Protein AF-A0A377X9Z7-F1 (afdb_monomer)

Radius of gyration: 26.64 Å; Cα contacts (8 Å, |Δi|>4): 117; chains: 1; bounding box: 59×42×72 Å

Solvent-accessible surface area (backbone atoms only — not comparable to full-atom values): 10389 Å² total; per-residue (Å²): 140,82,89,78,73,63,91,79,61,86,76,74,86,90,66,92,75,85,86,85,86,86,86,71,98,64,85,78,64,86,87,62,87,84,55,88,78,76,63,77,80,97,74,76,92,81,77,99,76,80,91,76,58,58,56,88,78,85,87,81,77,84,64,75,66,44,79,62,45,71,54,88,64,95,74,86,77,83,69,84,86,76,82,92,76,51,75,49,78,53,99,91,41,79,40,70,43,43,59,47,73,81,62,62,80,73,66,90,63,83,78,84,72,59,57,57,35,25,30,48,78,47,78,44,79,40,96,86,73,49,68,43,43,28,43,28,75,49,50,80,71,79,74,128

pLDDT: mean 85.46, std 12.14, range [39.91, 96.56]

Foldseek 3Di:
DDDPDCVVDDDDPPDPDDDDDDDDPDDDDPPDDDDPPPDDPPDDDDDPDDDFDWDDDDCPVPDQKAWTDTPDDPVVPDADPDDPWDWDQDPVGIDGAAEPVVCPPVDDPPPPPDPQKYKYWDWDQDPVRGIIIIIGIDHDPSPD

Nearest PDB structures (foldseek):
  6n38-assembly1_H  TM=8.132E-01  e=1.103E-11  Escherichia coli 042
  6n38-assembly1_I  TM=8.626E-01  e=2.149E-10  Escherichia coli 042
  2pf6-assembly2_B  TM=7.087E-01  e=3.734E+00  Homo sapiens
  9c3c-assembly1_b  TM=2.661E-01  e=8.081E+00  Oryctolagus cuniculus

Sequence (144 aa):
MQLNGLENITLPAGISHFTLEVVFSEVWQSDLPVSASSLRLHCVPVINLFTLEADPLTISGLESEYLLRPKRLQDGHTEIYSVDSVTGSGRTGEARYVPFTRFRHQGGMMRRHAPERYYHTRVKRGVTGMHDTWLILGGTAMGG

InterPro domains:
  IPR010272 Type VI secretion system TssF [PF05947] (1-125)
  IPR010272 Type VI secretion system TssF [PTHR35370] (2-137)

Secondary structure (DSSP, 8-state):
-----GGGPPPPTT-S--------SSPPPTTS---TTS--SS----------PBPPP---SS-SSEEE-BTT-TTS---------EEEEETTEEEEEEETHHHHTS-S-TTTSS-SSEEEEEEEE-TTSSEEEEEEEESTT---

Organism: Klebsiella pneumoniae (NCBI:txid573)

Structure (mmCIF, N/CA/C/O backbone):
data_AF-A0A377X9Z7-F1
#
_entry.id   AF-A0A377X9Z7-F1
#
loop_
_atom_site.group_PDB
_atom_site.id
_atom_site.type_symbol
_atom_site.label_atom_id
_atom_site.label_alt_id
_atom_site.label_comp_id
_atom_site.label_asym_id
_atom_site.label_entity_id
_atom_site.label_seq_id
_atom_site.pdbx_PDB_ins_code
_atom_site.Cartn_x
_atom_site.Cartn_y
_atom_site.Cartn_z
_atom_site.occupancy
_atom_site.B_iso_or_equiv
_atom_site.auth_seq_id
_atom_site.auth_comp_id
_atom_site.auth_asym_id
_atom_site.auth_atom_id
_atom_site.pdbx_PDB_model_num
ATOM 1 N N . MET A 1 1 ? -5.353 -3.924 19.787 1.00 72.44 1 MET A N 1
ATOM 2 C CA . MET A 1 1 ? -5.722 -4.577 21.061 1.00 72.44 1 MET A CA 1
ATOM 3 C C . MET A 1 1 ? -6.648 -5.731 20.729 1.00 72.44 1 MET A C 1
ATOM 5 O O . MET A 1 1 ? -7.513 -5.549 19.882 1.00 72.44 1 MET A O 1
ATOM 9 N N . GLN A 1 2 ? -6.431 -6.900 21.326 1.00 90.44 2 GLN A N 1
ATOM 10 C CA . GLN A 1 2 ? -7.225 -8.106 21.090 1.00 90.44 2 GLN A CA 1
ATOM 11 C C . GLN A 1 2 ? -7.683 -8.650 22.444 1.00 90.44 2 GLN A C 1
ATOM 13 O O . GLN A 1 2 ? -6.892 -8.667 23.386 1.00 90.44 2 GLN A O 1
ATOM 18 N N . LEU A 1 3 ? -8.948 -9.059 22.539 1.00 91.62 3 LEU A N 1
ATOM 19 C CA . LEU A 1 3 ? -9.461 -9.801 23.685 1.00 91.62 3 LEU A CA 1
ATOM 20 C C . LEU A 1 3 ? -9.341 -11.297 23.372 1.00 91.62 3 LEU A C 1
ATOM 22 O O . LEU A 1 3 ? -9.968 -11.776 22.430 1.00 91.62 3 LEU A O 1
ATOM 26 N N . ASN A 1 4 ? -8.509 -12.003 24.132 1.00 94.75 4 ASN A N 1
ATOM 27 C CA . ASN A 1 4 ? -8.232 -13.431 23.952 1.00 94.75 4 ASN A CA 1
ATOM 28 C C . ASN A 1 4 ? -9.013 -14.270 24.975 1.00 94.75 4 ASN A C 1
ATOM 30 O O . ASN A 1 4 ? -9.419 -13.745 26.012 1.00 94.75 4 ASN A O 1
ATOM 34 N N . GLY A 1 5 ? -9.182 -15.570 24.717 1.00 93.06 5 GLY A N 1
ATOM 35 C CA . GLY A 1 5 ? -9.800 -16.511 25.656 1.00 93.06 5 GLY A CA 1
ATOM 36 C C . GLY A 1 5 ? -11.316 -16.655 25.509 1.00 93.06 5 GLY A C 1
ATOM 37 O O . GLY A 1 5 ? -11.910 -17.489 26.192 1.00 93.06 5 GLY A O 1
ATOM 38 N N . LEU A 1 6 ? -11.944 -15.889 24.608 1.00 90.81 6 LEU A N 1
ATOM 39 C CA . LEU A 1 6 ? -13.378 -16.001 24.314 1.00 90.81 6 LEU A CA 1
ATOM 40 C C . LEU A 1 6 ? -13.740 -17.356 23.695 1.00 90.81 6 LEU A C 1
ATOM 42 O O . LEU A 1 6 ? -14.873 -17.806 23.835 1.00 90.81 6 LEU A O 1
ATOM 46 N N . GLU A 1 7 ? -12.780 -18.031 23.063 1.00 93.38 7 GLU A N 1
ATOM 47 C CA . GLU A 1 7 ? -12.929 -19.380 22.516 1.00 93.38 7 GLU A CA 1
ATOM 48 C C . GLU A 1 7 ? -13.284 -20.444 23.570 1.00 93.38 7 GLU A C 1
ATOM 50 O O . GLU A 1 7 ? -13.800 -21.500 23.217 1.00 93.38 7 GLU A O 1
ATOM 55 N N . ASN A 1 8 ? -13.059 -20.162 24.859 1.00 94.44 8 ASN A N 1
ATOM 56 C CA . ASN A 1 8 ? -13.382 -21.066 25.968 1.00 94.44 8 ASN A CA 1
ATOM 57 C C . ASN A 1 8 ? -14.755 -20.781 26.606 1.00 94.44 8 ASN A C 1
ATOM 59 O O . ASN A 1 8 ? -15.122 -21.422 27.592 1.00 94.44 8 ASN A O 1
ATOM 63 N N . ILE A 1 9 ? -15.514 -19.813 26.082 1.00 90.81 9 ILE A N 1
ATOM 64 C CA . ILE A 1 9 ? -16.810 -19.396 26.629 1.00 90.81 9 ILE A CA 1
ATOM 65 C C . ILE A 1 9 ? -17.936 -19.975 25.770 1.00 90.81 9 ILE A C 1
ATOM 67 O O . ILE A 1 9 ? -17.968 -19.792 24.557 1.00 90.81 9 ILE A O 1
ATOM 71 N N . THR A 1 10 ? -18.904 -20.640 26.405 1.00 91.44 10 THR A N 1
ATOM 72 C CA . THR A 1 10 ? -20.130 -21.098 25.734 1.00 91.44 10 THR A CA 1
ATOM 73 C C . THR A 1 10 ? -21.266 -20.126 26.025 1.00 91.44 10 THR A C 1
ATOM 75 O O . THR A 1 10 ? -21.677 -19.971 27.174 1.00 91.44 10 THR A O 1
ATOM 78 N N . LEU A 1 11 ? -21.785 -19.478 24.983 1.00 91.38 11 LEU A N 1
ATOM 79 C CA . LEU A 1 11 ? -22.953 -18.606 25.080 1.00 91.38 11 LEU A CA 1
ATOM 80 C C . LEU A 1 11 ? -24.236 -19.395 24.762 1.00 91.38 11 LEU A C 1
ATOM 82 O O . LEU A 1 11 ? -24.225 -20.210 23.835 1.00 91.38 11 LEU A O 1
ATOM 86 N N . PRO A 1 12 ? -25.349 -19.169 25.486 1.00 94.06 12 PRO A N 1
ATOM 87 C CA . PRO A 1 12 ? -26.633 -19.778 25.154 1.00 94.06 12 PRO A CA 1
ATOM 88 C C . PRO A 1 12 ? -27.087 -19.423 23.734 1.00 94.06 12 PRO A C 1
ATOM 90 O O . PRO A 1 12 ? -26.929 -18.289 23.280 1.00 94.06 12 PRO A O 1
ATOM 93 N N . ALA A 1 13 ? -27.693 -20.384 23.036 1.00 93.94 13 ALA A N 1
ATOM 94 C CA . ALA A 1 13 ? -28.242 -20.140 21.708 1.00 93.94 13 ALA A CA 1
ATOM 95 C C . ALA A 1 13 ? -29.396 -19.122 21.757 1.00 93.94 13 ALA A C 1
ATOM 97 O O . ALA A 1 13 ? -30.190 -19.107 22.697 1.00 93.94 13 ALA A O 1
ATOM 98 N N . GLY A 1 14 ? -29.513 -18.294 20.717 1.00 94.88 14 GLY A N 1
ATOM 99 C CA . GLY A 1 14 ? -30.633 -17.362 20.549 1.00 94.88 14 GLY A CA 1
ATOM 100 C C . GLY A 1 14 ? -30.505 -16.022 21.280 1.00 94.88 14 GLY A C 1
ATOM 101 O O . GLY A 1 14 ? -31.418 -15.205 21.179 1.00 94.88 14 GLY A O 1
ATOM 102 N N . ILE A 1 15 ? -29.394 -15.753 21.976 1.00 95.25 15 ILE A N 1
ATOM 103 C CA . ILE A 1 15 ? -29.141 -14.418 22.534 1.00 95.25 15 ILE A CA 1
ATOM 104 C C . ILE A 1 15 ? -28.714 -13.445 21.428 1.00 95.25 15 ILE A C 1
ATOM 106 O O . ILE A 1 15 ? -27.928 -13.790 20.548 1.00 95.25 15 ILE A O 1
ATOM 110 N N . SER A 1 16 ? -29.221 -12.214 21.479 1.00 94.81 16 SER A N 1
ATOM 111 C CA . SER A 1 16 ? -28.825 -11.139 20.558 1.00 94.81 16 SER A CA 1
ATOM 112 C C . SER A 1 16 ? -27.725 -10.243 21.127 1.00 94.81 16 SER A C 1
ATOM 114 O O . SER A 1 16 ? -27.048 -9.555 20.370 1.00 94.81 16 SER A O 1
ATOM 116 N N . HIS A 1 17 ? -27.548 -10.250 22.452 1.00 93.25 17 HIS A N 1
ATOM 117 C CA . HIS A 1 17 ? -26.607 -9.398 23.171 1.00 93.25 17 HIS A CA 1
ATOM 118 C C . HIS A 1 17 ? -26.090 -10.107 24.427 1.00 93.25 17 HIS A C 1
ATOM 120 O O . HIS A 1 17 ? -26.790 -10.928 25.021 1.00 93.25 17 HIS A O 1
ATOM 126 N N . PHE A 1 18 ? -24.882 -9.742 24.846 1.00 92.50 18 PHE A N 1
ATOM 127 C CA . PHE A 1 18 ? -24.306 -10.075 26.147 1.00 92.50 18 PHE A CA 1
ATOM 128 C C . PHE A 1 18 ? -23.432 -8.907 26.622 1.00 92.50 18 PHE A C 1
ATOM 130 O O . PHE A 1 18 ? -23.050 -8.050 25.822 1.00 92.50 18 PHE A O 1
ATOM 137 N N . THR A 1 19 ? -23.104 -8.886 27.912 1.00 92.88 19 THR A N 1
ATOM 138 C CA . THR A 1 19 ? -22.265 -7.849 28.525 1.00 92.88 19 THR A CA 1
ATOM 139 C C . THR A 1 19 ? -20.958 -8.462 29.003 1.00 92.88 19 THR A C 1
ATOM 141 O O . THR A 1 19 ? -20.961 -9.530 29.613 1.00 92.88 19 THR A O 1
ATOM 144 N N . LEU A 1 20 ? -19.847 -7.774 28.743 1.00 91.69 20 LEU A N 1
ATOM 145 C CA . LEU A 1 20 ? -18.549 -8.068 29.340 1.00 91.69 20 LEU A CA 1
ATOM 146 C C . LEU A 1 20 ? -18.202 -6.955 30.329 1.00 91.69 20 LEU A C 1
ATOM 148 O O . LEU A 1 20 ? -18.126 -5.790 29.943 1.00 91.69 20 LEU A O 1
ATOM 152 N N . GLU A 1 21 ? -17.958 -7.321 31.582 1.00 93.38 21 GLU A N 1
ATOM 153 C CA . GLU A 1 21 ? -17.449 -6.403 32.598 1.00 93.38 21 GLU A CA 1
ATOM 154 C C . GLU A 1 21 ? -15.926 -6.522 32.672 1.00 93.38 21 GLU A C 1
ATOM 156 O O . GLU A 1 21 ? -15.381 -7.605 32.887 1.00 93.38 21 GLU A O 1
ATOM 161 N N . VAL A 1 22 ? -15.228 -5.405 32.467 1.00 91.44 22 VAL A N 1
ATOM 162 C CA . VAL A 1 22 ? -13.764 -5.347 32.543 1.00 91.44 22 VAL A CA 1
ATOM 163 C C . VAL A 1 22 ? -13.379 -4.747 33.890 1.00 91.44 22 VAL A C 1
ATOM 165 O O . VAL A 1 22 ? -13.631 -3.571 34.142 1.00 91.44 22 VAL A O 1
ATOM 168 N N . VAL A 1 23 ? -12.779 -5.563 34.757 1.00 93.75 23 VAL A N 1
ATOM 169 C CA . VAL A 1 23 ? -12.366 -5.163 36.108 1.00 93.75 23 VAL A CA 1
ATOM 170 C C . VAL A 1 23 ? -10.878 -4.819 36.108 1.00 93.75 23 VAL A C 1
ATOM 172 O O . VAL A 1 23 ? -10.048 -5.643 35.727 1.00 93.75 23 VAL A O 1
ATOM 175 N N . PHE A 1 24 ? -10.541 -3.607 36.549 1.00 93.06 24 PHE A N 1
ATOM 176 C CA . PHE A 1 24 ? -9.162 -3.125 36.652 1.00 93.06 24 PHE A CA 1
ATOM 177 C C . PHE A 1 24 ? -8.656 -3.199 38.098 1.00 93.06 24 PHE A C 1
ATOM 179 O O . PHE A 1 24 ? -9.429 -3.060 39.044 1.00 93.06 24 PHE A O 1
ATOM 186 N N . SER A 1 25 ? -7.346 -3.392 38.270 1.00 96.56 25 SER A N 1
ATOM 187 C CA . SER A 1 25 ? -6.677 -3.367 39.582 1.00 96.56 25 SER A CA 1
ATOM 188 C C . SER A 1 25 ? -6.330 -1.956 40.065 1.00 96.56 25 SER A C 1
ATOM 190 O O . SER A 1 25 ? -5.886 -1.789 41.198 1.00 96.56 25 SER A O 1
ATOM 192 N N . GLU A 1 26 ? -6.509 -0.951 39.210 1.00 95.56 26 GLU A N 1
ATOM 193 C CA . GLU A 1 26 ? -6.222 0.454 39.490 1.00 95.56 26 GLU A CA 1
ATOM 194 C C . GLU A 1 26 ? -7.477 1.310 39.303 1.00 95.56 26 GLU A C 1
ATOM 196 O O . GLU A 1 26 ? -8.399 0.951 38.566 1.00 95.56 26 GLU A O 1
ATOM 201 N N . VAL A 1 27 ? -7.504 2.460 39.979 1.00 93.06 27 VAL A N 1
ATOM 202 C CA . VAL A 1 27 ? -8.600 3.428 39.868 1.00 93.06 27 VAL A CA 1
ATOM 203 C C . VAL A 1 27 ? -8.521 4.126 38.511 1.00 93.06 27 VAL A C 1
ATOM 205 O O . VAL A 1 27 ? -7.484 4.677 38.148 1.00 93.06 27 VAL A O 1
ATOM 208 N N . TRP A 1 28 ? -9.631 4.133 37.772 1.00 91.50 28 TRP A N 1
ATOM 209 C CA . TRP A 1 28 ? -9.738 4.862 36.510 1.00 91.50 28 TRP A CA 1
ATOM 210 C C . TRP A 1 28 ? -9.605 6.376 36.730 1.00 91.50 28 TRP A C 1
ATOM 212 O O . TRP A 1 28 ? -10.201 6.930 37.656 1.00 91.50 28 TRP A O 1
ATOM 222 N N . GLN A 1 29 ? -8.860 7.055 35.858 1.00 93.25 29 GLN A N 1
ATOM 223 C CA . GLN A 1 29 ? -8.709 8.508 35.913 1.00 93.25 29 GLN A CA 1
ATOM 224 C C . GLN A 1 29 ? -10.027 9.196 35.524 1.00 93.25 29 GLN A C 1
ATOM 226 O O . GLN A 1 29 ? -10.538 9.015 34.420 1.00 93.25 29 GLN A O 1
ATOM 231 N N . SER A 1 30 ? -10.610 9.966 36.445 1.00 87.94 30 SER A N 1
ATOM 232 C CA . SER A 1 30 ? -11.951 10.548 36.286 1.00 87.94 30 SER A CA 1
ATOM 233 C C . SER A 1 30 ? -12.043 11.640 35.215 1.00 87.94 30 SER A C 1
ATOM 235 O O . SER A 1 30 ? -13.144 11.965 34.773 1.00 87.94 30 SER A O 1
ATOM 237 N N . ASP A 1 31 ? -10.910 12.189 34.784 1.00 93.88 31 ASP A N 1
ATOM 238 C CA . ASP A 1 31 ? -10.785 13.172 33.707 1.00 93.88 31 ASP A CA 1
ATOM 239 C C . ASP A 1 31 ? -10.702 12.540 32.305 1.00 93.88 31 ASP A C 1
ATOM 241 O O . ASP A 1 31 ? -10.727 13.267 31.312 1.00 93.88 31 ASP A O 1
ATOM 245 N N . LEU A 1 32 ? -10.674 11.203 32.199 1.00 91.38 32 LEU A N 1
ATOM 246 C CA . LEU A 1 32 ? -10.750 10.477 30.929 1.00 91.38 32 LEU A CA 1
ATOM 247 C C . LEU A 1 32 ? -12.203 10.086 30.604 1.00 91.38 32 LEU A C 1
ATOM 249 O O . LEU A 1 32 ? -12.712 9.101 31.155 1.00 91.38 32 LEU A O 1
ATOM 253 N N . PRO A 1 33 ? -12.888 10.804 29.692 1.00 90.00 33 PRO A N 1
ATOM 254 C CA . PRO A 1 33 ? -14.261 10.487 29.330 1.00 90.00 33 PRO A CA 1
ATOM 255 C C . PRO A 1 33 ? -14.341 9.170 28.550 1.00 90.00 33 PRO A C 1
ATOM 257 O O . PRO A 1 33 ? -13.614 8.942 27.581 1.00 90.00 33 PRO A O 1
ATOM 260 N N . VAL A 1 34 ? -15.297 8.325 28.929 1.00 91.19 34 VAL A N 1
ATOM 261 C CA . VAL A 1 34 ? -15.643 7.090 28.216 1.00 91.19 34 VAL A CA 1
ATOM 262 C C . VAL A 1 34 ? -17.011 7.266 27.567 1.00 91.19 34 VAL A C 1
ATOM 264 O O . VAL A 1 34 ? -17.943 7.780 28.182 1.00 91.19 34 VAL A O 1
ATOM 267 N N . SER A 1 35 ? -17.146 6.843 26.311 1.00 93.00 35 SER A N 1
ATOM 268 C CA . SER A 1 35 ? -18.405 6.908 25.567 1.00 93.00 35 SER A CA 1
ATOM 269 C C . SER A 1 35 ? -18.658 5.616 24.794 1.00 93.00 35 SER A C 1
ATOM 271 O O . SER A 1 35 ? -17.741 4.833 24.548 1.00 93.00 35 SER A O 1
ATOM 273 N N . ALA A 1 36 ? -19.886 5.439 24.302 1.00 92.56 36 ALA A N 1
ATOM 274 C CA . ALA A 1 36 ? -20.235 4.332 23.407 1.00 92.56 36 ALA A CA 1
ATOM 275 C C . ALA A 1 36 ? -19.406 4.304 22.103 1.00 92.56 36 ALA A C 1
ATOM 277 O O . ALA A 1 36 ? -19.381 3.295 21.409 1.00 92.56 36 ALA A O 1
ATOM 278 N N . SER A 1 37 ? -18.718 5.401 21.763 1.00 93.12 37 SER A N 1
ATOM 279 C CA . SER A 1 37 ? -17.851 5.495 20.583 1.00 93.12 37 SER A CA 1
ATOM 280 C C . SER A 1 37 ? -16.374 5.197 20.859 1.00 93.12 37 SER A C 1
ATOM 282 O O . SER A 1 37 ? -15.599 5.106 19.907 1.00 93.12 37 SER A O 1
ATOM 284 N N . SER A 1 38 ? -15.991 5.031 22.131 1.00 93.00 38 SER A N 1
ATOM 285 C CA . SER A 1 38 ? -14.603 4.798 22.555 1.00 93.00 38 SER A CA 1
ATOM 286 C C . SER A 1 38 ? -14.069 3.432 22.120 1.00 93.00 38 SER A C 1
ATOM 288 O O . SER A 1 38 ? -12.861 3.258 21.996 1.00 93.00 38 SER A O 1
ATOM 290 N N . LEU A 1 39 ? -14.960 2.471 21.861 1.00 92.44 39 LEU A N 1
ATOM 291 C CA . LEU A 1 39 ? -14.623 1.142 21.365 1.00 92.44 39 LEU A CA 1
ATOM 292 C C . LEU A 1 39 ? -15.449 0.844 20.119 1.00 92.44 39 LEU A C 1
ATOM 294 O O . LEU A 1 39 ? -16.667 1.009 20.107 1.00 92.44 39 LEU A O 1
ATOM 298 N N . ARG A 1 40 ? -14.778 0.391 19.062 1.00 93.88 40 ARG A N 1
ATOM 299 C CA . ARG A 1 40 ? -15.419 -0.036 17.819 1.00 93.88 40 ARG A CA 1
ATOM 300 C C . ARG A 1 40 ? -14.806 -1.343 17.352 1.00 93.88 40 ARG A C 1
ATOM 302 O O . ARG A 1 40 ? -13.588 -1.501 17.349 1.00 93.88 40 ARG A O 1
ATOM 309 N N . LEU A 1 41 ? -15.670 -2.263 16.947 1.00 93.69 41 LEU A N 1
ATOM 310 C CA . LEU A 1 41 ? -15.284 -3.460 16.212 1.00 93.69 41 LEU A CA 1
ATOM 311 C C . LEU A 1 41 ? -15.308 -3.156 14.711 1.00 93.69 41 LEU A C 1
ATOM 313 O O . LEU A 1 41 ? -15.900 -2.167 14.281 1.00 93.69 41 LEU A O 1
ATOM 317 N N . HIS A 1 42 ? -14.681 -4.020 13.913 1.00 94.19 42 HIS A N 1
ATOM 318 C CA . HIS A 1 42 ? -14.675 -3.913 12.448 1.00 94.19 42 HIS A CA 1
ATOM 319 C C . HIS A 1 42 ? -14.047 -2.616 11.906 1.00 94.19 42 HIS A C 1
ATOM 321 O O . HIS A 1 42 ? -14.408 -2.139 10.833 1.00 94.19 42 HIS A O 1
ATOM 327 N N . CYS A 1 43 ? -13.080 -2.052 12.631 1.00 95.12 43 CYS A N 1
ATOM 328 C CA . CYS A 1 43 ? -12.266 -0.940 12.155 1.00 95.12 43 CYS A CA 1
ATOM 329 C C . CYS A 1 43 ? -10.853 -1.430 11.845 1.00 95.12 43 CYS A C 1
ATOM 331 O O . CYS A 1 43 ? -10.210 -2.066 12.680 1.00 95.12 43 CYS A O 1
ATOM 333 N N . VAL A 1 44 ? -10.361 -1.095 10.657 1.00 96.25 44 VAL A N 1
ATOM 334 C CA . VAL A 1 44 ? -8.967 -1.294 10.258 1.00 96.25 44 VAL A CA 1
ATOM 335 C C . VAL A 1 44 ? -8.450 -0.004 9.626 1.00 96.25 44 VAL A C 1
ATOM 337 O O . VAL A 1 44 ? -9.224 0.690 8.961 1.00 96.25 44 VAL A O 1
ATOM 340 N N . PRO A 1 45 ? -7.173 0.360 9.833 1.00 96.38 45 PRO A N 1
ATOM 341 C CA . PRO A 1 45 ? -6.586 1.475 9.108 1.00 96.38 45 PRO A CA 1
ATOM 342 C C . PRO A 1 45 ? -6.536 1.144 7.613 1.00 96.38 45 PRO A C 1
ATOM 344 O O . PRO A 1 45 ? -6.259 0.007 7.229 1.00 96.38 45 PRO A O 1
ATOM 347 N N . VAL A 1 46 ? -6.778 2.147 6.774 1.00 95.94 46 VAL A N 1
ATOM 348 C CA . VAL A 1 46 ? -6.671 2.036 5.315 1.00 95.94 46 VAL A CA 1
ATOM 349 C C . VAL A 1 46 ? -5.566 2.955 4.807 1.00 95.94 46 VAL A C 1
ATOM 351 O O . VAL A 1 46 ? -5.318 4.013 5.383 1.00 95.94 46 VAL A O 1
ATOM 354 N N . ILE A 1 47 ? -4.899 2.546 3.729 1.00 95.31 47 ILE A N 1
ATOM 355 C CA . ILE A 1 47 ? -3.879 3.342 3.039 1.00 95.31 47 ILE A CA 1
ATOM 356 C C . ILE A 1 47 ? -4.409 3.654 1.640 1.00 95.31 47 ILE A C 1
ATOM 358 O O . ILE A 1 47 ? -4.956 2.774 0.977 1.00 95.31 47 ILE A O 1
ATOM 362 N N . ASN A 1 48 ? -4.257 4.903 1.195 1.00 94.06 48 ASN A N 1
ATOM 363 C CA . ASN A 1 48 ? -4.695 5.346 -0.126 1.00 94.06 48 ASN A CA 1
ATOM 364 C C . ASN A 1 48 ? -3.674 4.946 -1.208 1.00 94.06 48 ASN A C 1
ATOM 366 O O . ASN A 1 48 ? -2.823 5.747 -1.586 1.00 94.06 48 ASN A O 1
ATOM 370 N N . LEU A 1 49 ? -3.739 3.697 -1.670 1.00 94.56 49 LEU A N 1
ATOM 371 C CA . LEU A 1 49 ? -2.963 3.192 -2.805 1.00 94.56 49 LEU A CA 1
ATOM 372 C C . LEU A 1 49 ? -3.911 2.748 -3.918 1.00 94.56 49 LEU A C 1
ATOM 374 O O . LEU A 1 49 ? -4.932 2.112 -3.661 1.00 94.56 49 LEU A O 1
ATOM 378 N N . PHE A 1 50 ? -3.545 3.051 -5.157 1.00 92.00 50 PHE A N 1
ATOM 379 C CA . PHE 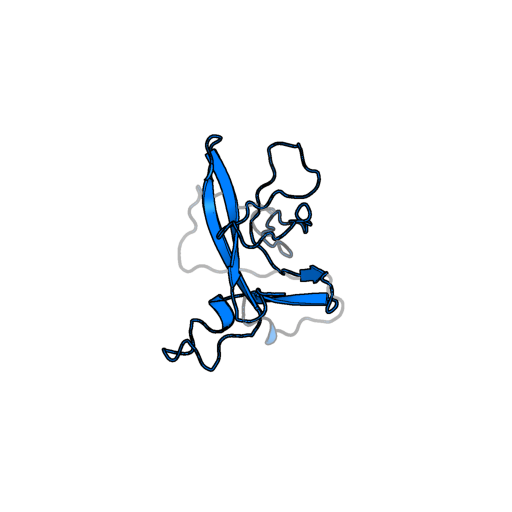A 1 50 ? -4.275 2.643 -6.350 1.00 92.00 50 PHE A CA 1
ATOM 380 C C . PHE A 1 50 ? -3.293 2.241 -7.449 1.00 92.00 50 PHE A C 1
ATOM 382 O O . PHE A 1 50 ? -2.163 2.727 -7.509 1.00 92.00 50 PHE A O 1
ATOM 389 N N . THR A 1 51 ? -3.715 1.316 -8.307 1.00 93.25 51 THR A N 1
ATOM 390 C CA . THR A 1 51 ? -2.886 0.819 -9.405 1.00 93.25 51 THR A CA 1
ATOM 391 C C . THR A 1 51 ? -2.895 1.810 -10.560 1.00 93.25 51 THR A C 1
ATOM 393 O O . THR A 1 51 ? -3.957 2.240 -11.007 1.00 93.25 51 THR A O 1
ATOM 396 N N . LEU A 1 52 ? -1.709 2.120 -11.076 1.00 92.06 52 LEU A N 1
ATOM 397 C CA . LEU A 1 52 ? -1.524 2.928 -12.272 1.00 92.06 52 LEU A CA 1
ATOM 398 C C . LEU A 1 52 ? -0.516 2.274 -13.211 1.00 92.06 52 LEU A C 1
ATOM 400 O O . LEU A 1 52 ? 0.433 1.624 -12.777 1.00 92.06 52 LEU A O 1
ATOM 404 N N . GLU A 1 53 ? -0.701 2.513 -14.505 1.00 92.56 53 GLU A N 1
ATOM 405 C CA . GLU A 1 53 ? 0.347 2.296 -15.497 1.00 92.56 53 GLU A CA 1
ATOM 406 C C . GLU A 1 53 ? 1.255 3.528 -15.565 1.00 92.56 53 GLU A C 1
ATOM 408 O O . GLU A 1 53 ? 0.814 4.653 -15.327 1.00 92.56 53 GLU A O 1
ATOM 413 N N . ALA A 1 54 ? 2.519 3.330 -15.930 1.00 91.75 54 ALA A N 1
ATOM 414 C CA . ALA A 1 54 ? 3.381 4.421 -16.366 1.00 91.75 54 ALA A CA 1
ATOM 415 C C . ALA A 1 54 ? 3.204 4.669 -17.872 1.00 91.75 54 ALA A C 1
ATOM 417 O O . ALA A 1 54 ? 2.785 3.775 -18.614 1.00 91.75 54 ALA A O 1
ATOM 418 N N . ASP A 1 55 ? 3.543 5.870 -18.335 1.00 91.62 55 ASP A N 1
ATOM 419 C CA . ASP A 1 55 ? 3.695 6.129 -19.763 1.00 91.62 55 ASP A CA 1
ATOM 420 C C . ASP A 1 55 ? 4.736 5.160 -20.362 1.00 91.62 55 ASP A C 1
ATOM 422 O O . ASP A 1 55 ? 5.757 4.872 -19.724 1.00 91.62 55 ASP A O 1
ATOM 426 N N . PRO A 1 56 ? 4.496 4.624 -21.573 1.00 91.31 56 PRO A N 1
ATOM 427 C CA . PRO A 1 56 ? 5.395 3.654 -22.180 1.00 91.31 56 PRO A CA 1
ATOM 428 C C . PRO A 1 56 ? 6.764 4.282 -22.466 1.00 91.31 56 PRO A C 1
ATOM 430 O O . PRO A 1 56 ? 6.864 5.348 -23.074 1.00 91.31 56 PRO A O 1
ATOM 433 N N . LEU A 1 57 ? 7.827 3.586 -22.065 1.00 90.75 57 LEU A N 1
ATOM 434 C CA . LEU A 1 57 ? 9.208 4.002 -22.298 1.00 90.75 57 LEU A CA 1
ATOM 435 C C . LEU A 1 57 ? 9.768 3.340 -23.559 1.00 90.75 57 LEU A C 1
ATOM 437 O O . LEU A 1 57 ? 9.693 2.121 -23.716 1.00 90.75 57 LEU A O 1
ATOM 441 N N . THR A 1 58 ? 10.389 4.135 -24.432 1.00 88.62 58 THR A N 1
ATOM 442 C CA . THR A 1 58 ? 11.213 3.601 -25.525 1.00 88.62 58 THR A CA 1
ATOM 443 C C . THR A 1 58 ? 12.646 3.446 -25.032 1.00 88.62 58 THR A C 1
ATOM 445 O O . THR A 1 58 ? 13.309 4.432 -24.724 1.00 88.62 58 THR A O 1
ATOM 448 N N . ILE A 1 59 ? 13.125 2.206 -24.953 1.00 86.25 59 ILE A N 1
ATOM 449 C CA . ILE A 1 59 ? 14.473 1.893 -24.470 1.00 86.25 59 ILE A CA 1
ATOM 450 C C . ILE A 1 59 ? 15.450 1.987 -25.643 1.00 86.25 59 ILE A C 1
ATOM 452 O O . ILE A 1 59 ? 15.405 1.166 -26.556 1.00 86.25 59 ILE A O 1
ATOM 456 N N . SER A 1 60 ? 16.318 2.999 -25.630 1.00 80.25 60 SER A N 1
ATOM 457 C CA . SER A 1 60 ? 17.301 3.250 -26.696 1.00 80.25 60 SER A CA 1
ATOM 458 C C . SER A 1 60 ? 18.682 2.650 -26.411 1.00 80.25 60 SER A C 1
ATOM 460 O O . SER A 1 60 ? 19.520 2.593 -27.306 1.00 80.25 60 SER A O 1
ATOM 462 N N . GLY A 1 61 ? 18.949 2.243 -25.163 1.00 75.19 61 GLY A N 1
ATOM 463 C CA . GLY A 1 61 ? 20.258 1.747 -24.718 1.00 75.19 61 GLY A CA 1
ATOM 464 C C . GLY A 1 61 ? 21.326 2.833 -24.522 1.00 75.19 61 GLY A C 1
ATOM 465 O O . GLY A 1 61 ? 22.403 2.533 -24.014 1.00 75.19 61 GLY A O 1
ATOM 466 N N . LEU A 1 6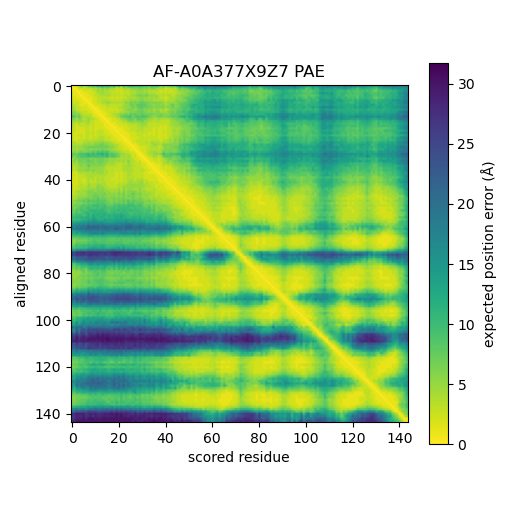2 ? 21.034 4.088 -24.882 1.00 77.38 62 LEU A N 1
ATOM 467 C CA . LEU A 1 62 ? 21.916 5.242 -24.657 1.00 77.38 62 LEU A CA 1
ATOM 468 C C . LEU A 1 62 ? 21.813 5.774 -23.221 1.00 77.38 62 LEU A C 1
ATOM 470 O O . LEU A 1 62 ? 22.768 6.338 -22.691 1.00 77.38 62 LEU A O 1
ATOM 474 N N . GLU A 1 63 ? 20.653 5.583 -22.596 1.00 85.12 63 GLU A N 1
ATOM 475 C CA . GLU A 1 63 ? 20.361 6.009 -21.231 1.00 85.12 63 GLU A CA 1
ATOM 476 C C . GLU A 1 63 ? 20.487 4.833 -20.257 1.00 85.12 63 GLU A C 1
ATOM 478 O O . GLU A 1 63 ? 20.057 3.708 -20.538 1.00 85.12 63 GLU A O 1
ATOM 483 N N . SER A 1 64 ? 21.072 5.104 -19.089 1.00 85.31 64 SER A N 1
ATOM 484 C CA . SER A 1 64 ? 21.244 4.126 -18.009 1.00 85.31 64 SER A CA 1
ATOM 485 C C . SER A 1 64 ? 20.091 4.119 -17.000 1.00 85.31 64 SER A C 1
ATOM 487 O O . SER A 1 64 ? 19.860 3.102 -16.344 1.00 85.31 64 SER A O 1
ATOM 489 N N . GLU A 1 65 ? 19.358 5.229 -16.874 1.00 92.56 65 GLU A N 1
ATOM 490 C CA . GLU A 1 65 ? 18.184 5.382 -16.011 1.00 92.56 65 GLU A CA 1
ATOM 491 C C . GLU A 1 65 ? 17.065 6.074 -16.815 1.00 92.56 65 GLU A C 1
ATOM 493 O O . GLU A 1 65 ? 17.331 7.040 -17.525 1.00 92.56 65 GLU A O 1
ATOM 498 N N . TYR A 1 66 ? 15.820 5.617 -16.674 1.00 93.69 66 TYR A N 1
ATOM 499 C CA . TYR A 1 66 ? 14.643 6.134 -17.381 1.00 93.69 66 TYR A CA 1
ATOM 500 C C . TYR A 1 66 ? 13.643 6.712 -16.378 1.00 93.69 66 TYR A C 1
ATOM 502 O O . TYR A 1 66 ? 13.258 6.035 -15.425 1.00 93.69 66 TYR A O 1
ATOM 510 N N . LEU A 1 67 ? 13.204 7.955 -16.566 1.00 92.62 67 LEU A N 1
ATOM 511 C CA . LEU A 1 67 ? 12.245 8.592 -15.662 1.00 92.62 67 LEU A CA 1
ATOM 512 C C . LEU A 1 67 ? 10.836 8.030 -15.875 1.00 92.62 67 LEU A C 1
ATOM 514 O O . LEU A 1 67 ? 10.301 8.092 -16.980 1.00 92.62 67 LEU A O 1
ATOM 518 N N . LEU A 1 68 ? 10.214 7.522 -14.812 1.00 92.94 68 LEU A N 1
ATOM 519 C CA . LEU A 1 68 ? 8.831 7.061 -14.854 1.00 92.94 68 LEU A CA 1
ATOM 520 C C . LEU A 1 68 ? 7.869 8.225 -14.653 1.00 92.94 68 LEU A C 1
ATOM 522 O O . LEU A 1 68 ? 8.012 9.026 -13.726 1.00 92.94 68 LEU A O 1
ATOM 526 N N . ARG A 1 69 ? 6.847 8.275 -15.505 1.00 89.81 69 ARG A N 1
ATOM 527 C CA . ARG A 1 69 ? 5.711 9.184 -15.374 1.00 89.81 69 ARG A CA 1
ATOM 528 C C . ARG A 1 69 ? 4.428 8.357 -15.290 1.00 89.81 69 ARG A C 1
ATOM 530 O O . ARG A 1 69 ? 4.233 7.501 -16.148 1.00 89.81 69 ARG A O 1
ATOM 537 N N . PRO A 1 70 ? 3.582 8.547 -14.265 1.00 89.19 70 PRO A N 1
ATOM 538 C CA . PRO A 1 70 ? 2.297 7.864 -14.194 1.00 89.19 70 PRO A CA 1
ATOM 539 C C . PRO A 1 70 ? 1.396 8.324 -15.347 1.00 89.19 70 PRO A C 1
ATOM 541 O O . PRO A 1 70 ? 1.270 9.521 -15.618 1.00 89.19 70 PRO A O 1
ATOM 544 N N . LYS A 1 71 ? 0.766 7.366 -16.025 1.00 85.31 71 LYS A N 1
ATOM 545 C CA . LYS A 1 71 ? -0.085 7.596 -17.190 1.00 85.31 71 LYS A CA 1
ATOM 546 C C . LYS A 1 71 ? -1.330 8.373 -16.774 1.00 85.31 71 LYS A C 1
ATOM 548 O O . LYS A 1 71 ? -2.170 7.871 -16.034 1.00 85.31 71 LYS A O 1
ATOM 553 N N . ARG A 1 72 ? -1.448 9.595 -17.300 1.00 67.69 72 ARG A N 1
ATOM 554 C CA . ARG A 1 72 ? -2.601 10.506 -17.161 1.00 67.69 72 ARG A CA 1
ATOM 555 C C . ARG A 1 72 ? -3.121 10.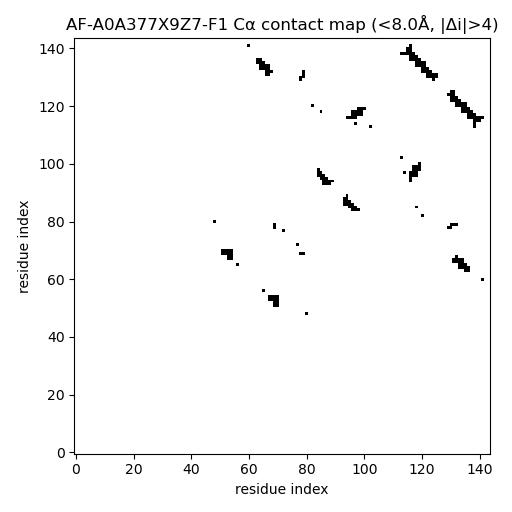684 -15.731 1.00 67.69 72 ARG A C 1
ATOM 557 O O . ARG A 1 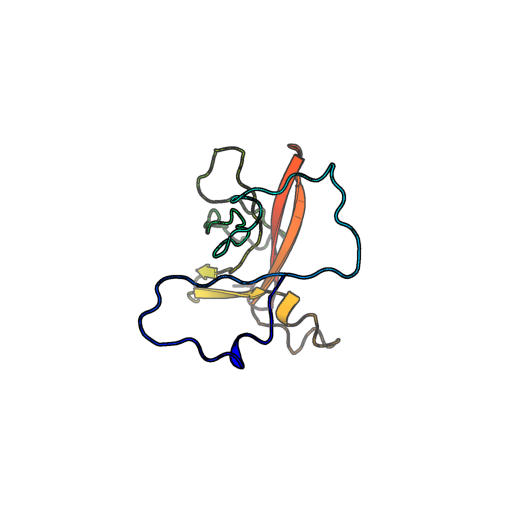72 ? -4.265 10.354 -15.430 1.00 67.69 72 ARG A O 1
ATOM 564 N N . LEU A 1 73 ? -2.332 11.377 -14.920 1.00 59.06 73 LEU A N 1
ATOM 565 C CA . LEU A 1 73 ? -2.864 12.106 -13.775 1.00 59.06 73 LEU A CA 1
ATOM 566 C C . LEU A 1 73 ? -2.127 13.447 -13.650 1.00 59.06 73 LEU A C 1
ATOM 568 O O . LEU A 1 73 ? -1.143 13.584 -12.934 1.00 59.06 73 LEU A O 1
ATOM 572 N N . GLN A 1 74 ? -2.569 14.452 -14.416 1.00 61.75 74 GLN A N 1
ATOM 573 C CA . GLN A 1 74 ? -2.171 15.849 -14.188 1.00 61.75 74 GLN A CA 1
ATOM 574 C C . GLN A 1 74 ? -3.001 16.446 -13.039 1.00 61.75 74 GLN A C 1
ATOM 576 O O . GLN A 1 74 ? -3.580 17.518 -13.177 1.00 61.75 74 GLN A O 1
ATOM 581 N N . ASP A 1 75 ? -3.124 15.721 -11.926 1.00 71.00 75 ASP A N 1
ATOM 582 C CA . ASP A 1 75 ? -3.774 16.234 -10.717 1.00 71.00 75 ASP A CA 1
ATOM 583 C C . ASP A 1 75 ? -2.782 16.966 -9.800 1.00 71.00 75 ASP A C 1
ATOM 585 O O . ASP A 1 75 ? -3.198 17.723 -8.934 1.00 71.00 75 ASP A O 1
ATOM 589 N N . GLY A 1 76 ? -1.472 16.762 -10.000 1.00 75.19 76 GLY A N 1
ATOM 590 C CA . GLY A 1 76 ? -0.416 17.331 -9.159 1.00 75.19 76 GLY A CA 1
ATOM 591 C C . GLY A 1 76 ? -0.331 16.715 -7.758 1.00 75.19 76 GLY A C 1
ATOM 592 O O . GLY A 1 76 ? 0.404 17.227 -6.917 1.00 75.19 76 GLY A O 1
ATOM 593 N N . HIS A 1 77 ? -1.068 15.635 -7.497 1.00 80.88 77 HIS A N 1
ATOM 594 C CA . HIS A 1 77 ? -1.189 15.007 -6.178 1.00 80.88 77 HIS A CA 1
ATOM 595 C C . HIS A 1 77 ? -0.766 13.538 -6.165 1.00 80.88 77 HIS A C 1
ATOM 597 O O . HIS A 1 77 ? -0.664 12.938 -5.096 1.00 80.88 77 HIS A O 1
ATOM 603 N N . THR A 1 78 ? -0.493 12.962 -7.334 1.00 85.81 78 THR A N 1
ATOM 604 C CA . THR A 1 78 ? -0.131 11.552 -7.453 1.00 85.81 78 THR A CA 1
ATOM 605 C C . THR A 1 78 ? 1.372 11.323 -7.504 1.00 85.81 78 THR A C 1
ATOM 607 O O . THR A 1 78 ? 2.083 11.886 -8.336 1.00 85.81 78 THR A O 1
ATOM 610 N N . GLU A 1 79 ? 1.843 10.420 -6.642 1.00 86.94 79 GLU A N 1
ATOM 611 C CA . GLU A 1 79 ? 3.230 9.959 -6.580 1.00 86.94 79 GLU A CA 1
ATOM 612 C C . GLU A 1 79 ? 3.318 8.448 -6.802 1.00 86.94 79 GLU A C 1
ATOM 614 O O . GLU A 1 79 ? 2.442 7.681 -6.399 1.00 86.94 79 GLU A O 1
ATOM 619 N N . ILE A 1 80 ? 4.412 8.005 -7.424 1.00 91.88 80 ILE A N 1
ATOM 620 C CA . ILE A 1 80 ? 4.709 6.578 -7.557 1.00 91.88 80 ILE A CA 1
ATOM 621 C C . ILE A 1 80 ? 5.187 6.063 -6.195 1.00 91.88 80 ILE A C 1
ATOM 623 O O . ILE A 1 80 ? 6.265 6.431 -5.733 1.00 91.88 80 ILE A O 1
ATOM 627 N N . TYR A 1 81 ? 4.397 5.184 -5.576 1.00 92.69 81 TYR A N 1
ATOM 628 C CA . TYR A 1 81 ? 4.769 4.505 -4.331 1.00 92.69 81 TYR A CA 1
ATOM 629 C C . TYR A 1 81 ? 5.752 3.348 -4.574 1.00 92.69 81 TYR A C 1
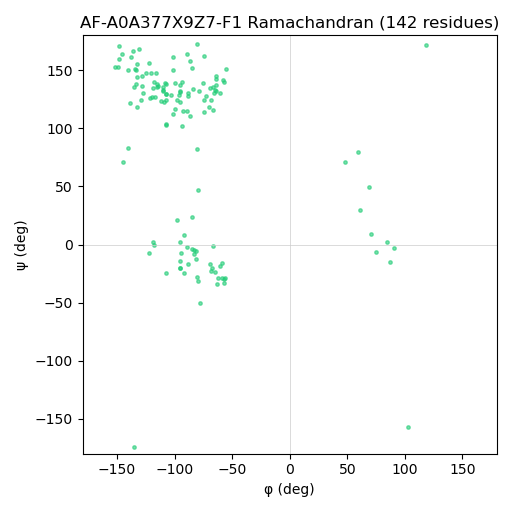ATOM 631 O O . TYR A 1 81 ? 6.803 3.260 -3.937 1.00 92.69 81 TYR A O 1
ATOM 639 N N . SER A 1 82 ? 5.427 2.469 -5.524 1.00 94.25 82 SER A N 1
ATOM 640 C CA . SER A 1 82 ? 6.239 1.315 -5.914 1.00 94.25 82 SER A CA 1
ATOM 641 C C . SER A 1 82 ? 6.057 0.990 -7.395 1.00 94.25 82 SER A C 1
ATOM 643 O O . SER A 1 82 ? 5.079 1.387 -8.025 1.00 94.25 82 SER A O 1
ATOM 645 N N . VAL A 1 83 ? 7.021 0.256 -7.957 1.00 95.50 83 VAL A N 1
ATOM 646 C CA . VAL A 1 83 ? 6.898 -0.366 -9.282 1.00 95.50 83 VAL A CA 1
ATOM 647 C C . VAL A 1 83 ? 6.742 -1.865 -9.085 1.00 95.50 83 VAL A C 1
ATOM 649 O O . VAL A 1 83 ? 7.719 -2.571 -8.811 1.00 95.50 83 VAL A O 1
ATOM 652 N N . ASP A 1 84 ? 5.511 -2.342 -9.233 1.00 95.44 84 ASP A N 1
ATOM 653 C CA . ASP A 1 84 ? 5.152 -3.726 -8.912 1.00 95.44 84 ASP A CA 1
ATOM 654 C C . ASP A 1 84 ? 5.557 -4.713 -10.015 1.00 95.44 84 ASP A C 1
ATOM 656 O O . ASP A 1 84 ? 5.896 -5.865 -9.736 1.00 95.44 84 ASP A O 1
ATOM 660 N N . SER A 1 85 ? 5.559 -4.266 -11.274 1.00 95.62 85 SER A N 1
ATOM 661 C CA . SER A 1 85 ? 5.996 -5.071 -12.415 1.00 95.62 85 SER A CA 1
ATOM 662 C C . SER A 1 85 ? 6.545 -4.206 -13.546 1.00 95.62 85 SER A C 1
ATOM 664 O O . SER A 1 85 ? 6.170 -3.044 -13.695 1.00 95.62 85 SER A O 1
ATOM 666 N N . VAL A 1 86 ? 7.451 -4.783 -14.338 1.00 95.31 86 VAL A N 1
ATOM 667 C CA . VAL A 1 86 ? 8.004 -4.156 -15.541 1.00 95.31 86 VAL A CA 1
ATOM 668 C C . VAL A 1 86 ? 7.960 -5.169 -16.674 1.00 95.31 86 VAL A C 1
ATOM 670 O O . VAL A 1 86 ? 8.596 -6.229 -16.619 1.00 95.31 86 VAL A O 1
ATOM 673 N N . THR A 1 87 ? 7.211 -4.817 -17.711 1.00 94.25 87 THR A N 1
ATOM 674 C CA . THR A 1 87 ? 7.090 -5.584 -18.946 1.00 94.25 87 THR A CA 1
ATOM 675 C C . THR A 1 87 ? 7.435 -4.709 -20.139 1.00 94.25 87 THR A C 1
ATOM 677 O O . THR A 1 87 ? 7.177 -3.508 -20.133 1.00 94.25 87 THR A O 1
ATOM 680 N N . GLY A 1 88 ? 8.001 -5.310 -21.174 1.00 90.38 88 GLY A N 1
ATOM 681 C CA . GLY A 1 88 ? 8.277 -4.665 -22.449 1.00 90.38 88 GLY A CA 1
ATOM 682 C C . GLY A 1 88 ? 7.784 -5.515 -23.610 1.00 90.38 88 GLY A C 1
ATOM 683 O O . GLY A 1 88 ? 7.457 -6.690 -23.455 1.00 90.38 88 GLY A O 1
ATOM 684 N N . SER A 1 89 ? 7.770 -4.921 -24.792 1.00 86.31 89 SER A N 1
ATOM 685 C CA . SER A 1 89 ? 7.488 -5.602 -26.053 1.00 86.31 89 SER A CA 1
ATOM 686 C C . SER A 1 89 ? 8.599 -5.267 -27.038 1.00 86.31 89 SER A C 1
ATOM 688 O O . SER A 1 89 ? 8.860 -4.089 -27.283 1.00 86.31 89 SER A O 1
ATOM 690 N N . GLY A 1 90 ? 9.258 -6.283 -27.591 1.00 77.44 90 GLY A N 1
ATOM 691 C CA . GLY A 1 90 ? 10.335 -6.115 -28.567 1.00 77.44 90 GLY A CA 1
ATOM 692 C C . GLY A 1 90 ? 10.206 -7.078 -29.744 1.00 77.44 90 GLY A C 1
ATOM 693 O O . GLY A 1 90 ? 9.245 -7.838 -29.848 1.00 77.44 90 GLY A O 1
ATOM 694 N N . ARG A 1 91 ? 11.212 -7.082 -30.628 1.00 71.56 91 ARG A N 1
ATOM 695 C CA . ARG A 1 91 ? 11.255 -7.963 -31.813 1.00 71.56 91 ARG A CA 1
ATOM 696 C C . ARG A 1 91 ? 11.163 -9.454 -31.471 1.00 71.56 91 ARG A C 1
ATOM 698 O O . ARG A 1 91 ? 10.655 -10.228 -32.270 1.00 71.56 91 ARG A O 1
ATOM 705 N N . THR A 1 92 ? 11.649 -9.843 -30.295 1.00 72.88 92 THR A N 1
ATOM 706 C CA . THR A 1 92 ? 11.645 -11.227 -29.798 1.00 72.88 92 THR A CA 1
ATOM 707 C C . THR A 1 92 ? 10.408 -11.574 -28.960 1.00 72.88 92 THR A C 1
ATOM 709 O O . THR A 1 92 ? 10.351 -12.662 -28.393 1.00 72.88 92 THR A O 1
ATOM 712 N N . GLY A 1 93 ? 9.408 -10.685 -28.897 1.00 80.62 93 GLY A N 1
ATOM 713 C CA . GLY A 1 93 ? 8.164 -10.881 -28.149 1.00 80.62 93 GLY A CA 1
ATOM 714 C C . GLY A 1 93 ? 8.112 -10.114 -26.824 1.00 80.62 93 GLY A C 1
ATOM 715 O O . GLY A 1 93 ? 8.771 -9.084 -26.649 1.00 80.62 93 GLY A O 1
ATOM 716 N N . GLU A 1 94 ? 7.279 -10.600 -25.902 1.00 86.25 94 GLU A N 1
ATOM 717 C CA . GLU A 1 94 ? 7.105 -10.019 -24.567 1.00 86.25 94 GLU A CA 1
ATOM 718 C C . GLU A 1 94 ? 8.389 -10.169 -23.734 1.00 86.25 94 GLU A C 1
ATOM 720 O O . GLU A 1 94 ? 9.022 -11.226 -23.679 1.00 86.25 94 GLU A O 1
ATOM 725 N N . ALA A 1 95 ? 8.775 -9.096 -23.055 1.00 87.19 95 ALA A N 1
ATOM 726 C CA . ALA A 1 95 ? 9.901 -9.044 -22.144 1.00 87.19 95 ALA A CA 1
ATOM 727 C C . ALA A 1 95 ? 9.401 -8.862 -20.716 1.00 87.19 95 ALA A C 1
ATOM 729 O O . ALA A 1 95 ? 8.738 -7.875 -20.424 1.00 87.19 95 ALA A O 1
ATOM 730 N N . ARG A 1 96 ? 9.756 -9.768 -19.803 1.00 91.06 96 ARG A N 1
ATOM 731 C CA . ARG A 1 96 ? 9.476 -9.612 -18.369 1.00 91.06 96 ARG A CA 1
ATOM 732 C C . ARG A 1 96 ? 10.767 -9.360 -17.612 1.00 91.06 96 ARG A C 1
ATOM 734 O O . ARG A 1 96 ? 11.747 -10.073 -17.823 1.00 91.06 96 ARG A O 1
ATOM 741 N N . TYR A 1 97 ? 10.758 -8.364 -16.734 1.00 91.75 97 TYR A N 1
ATOM 742 C CA . TYR A 1 97 ? 11.901 -8.026 -15.892 1.00 91.75 97 TYR A CA 1
ATOM 743 C C . TYR A 1 97 ? 11.636 -8.445 -14.448 1.00 91.75 97 TYR A C 1
ATOM 745 O O . TYR A 1 97 ? 10.550 -8.240 -13.906 1.00 91.75 97 TYR A O 1
ATOM 753 N N . VAL A 1 98 ? 12.651 -9.011 -13.799 1.00 91.00 98 VAL A N 1
ATOM 754 C CA . VAL A 1 98 ? 12.581 -9.409 -12.387 1.00 91.00 98 VAL A CA 1
ATOM 755 C C . VAL A 1 98 ? 13.152 -8.291 -11.501 1.00 91.00 98 VAL A C 1
ATOM 757 O O . VAL A 1 98 ? 14.206 -7.748 -11.833 1.00 91.00 98 VAL A O 1
ATOM 760 N N . PRO A 1 99 ? 12.535 -7.939 -10.356 1.00 92.31 99 PRO A N 1
ATOM 761 C CA . PRO A 1 99 ? 13.116 -6.947 -9.455 1.00 92.31 99 PRO A CA 1
ATOM 762 C C . PRO A 1 99 ? 14.487 -7.407 -8.944 1.00 92.31 99 PRO A C 1
ATOM 764 O O . PRO A 1 99 ? 14.621 -8.515 -8.418 1.00 92.31 99 PRO A O 1
ATOM 767 N N . PHE A 1 100 ? 15.497 -6.543 -9.039 1.00 85.75 100 PHE A N 1
ATOM 768 C C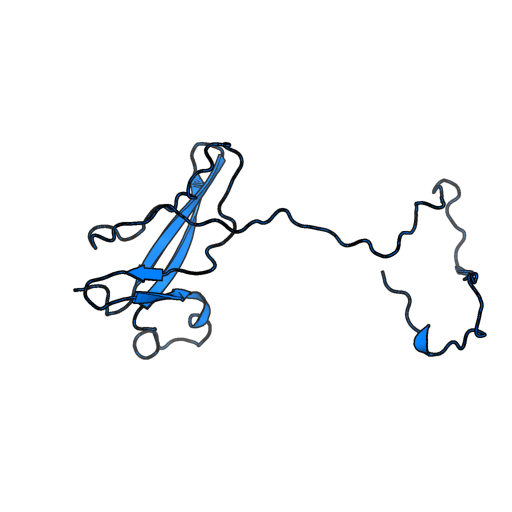A . PHE A 1 100 ? 16.877 -6.833 -8.637 1.00 85.75 100 PHE A CA 1
ATOM 769 C C . PHE A 1 100 ? 16.995 -7.265 -7.168 1.00 85.75 100 PHE A C 1
ATOM 771 O O . PHE A 1 100 ? 17.811 -8.112 -6.804 1.00 85.75 100 PHE A O 1
ATOM 778 N N . THR A 1 101 ? 16.140 -6.718 -6.302 1.00 80.25 101 THR A N 1
ATOM 779 C CA . THR A 1 101 ? 16.093 -7.055 -4.874 1.00 80.25 101 THR A CA 1
ATOM 780 C C . THR A 1 101 ? 15.819 -8.536 -4.614 1.00 80.25 101 THR A C 1
ATOM 782 O O . THR A 1 101 ? 16.331 -9.060 -3.626 1.00 80.25 101 THR A O 1
ATOM 785 N N . ARG A 1 102 ? 15.103 -9.244 -5.504 1.00 76.62 102 ARG A N 1
ATOM 786 C CA . ARG A 1 102 ? 14.743 -10.662 -5.307 1.00 76.62 102 ARG A CA 1
ATOM 787 C C . ARG A 1 102 ? 15.945 -11.602 -5.226 1.00 76.62 102 ARG A C 1
ATOM 789 O O . ARG A 1 102 ? 15.860 -12.620 -4.554 1.00 76.62 102 ARG A O 1
ATOM 796 N N . PHE A 1 103 ? 17.058 -11.263 -5.871 1.00 72.19 103 PHE A N 1
ATOM 797 C CA . PHE A 1 103 ? 18.271 -12.092 -5.880 1.00 72.19 103 PHE A CA 1
ATOM 798 C C . PHE A 1 103 ? 19.478 -11.395 -5.238 1.00 72.19 103 PHE A C 1
ATOM 800 O O . PHE A 1 103 ? 20.543 -11.993 -5.099 1.00 72.19 103 PHE A O 1
ATOM 807 N N . ARG A 1 104 ? 19.318 -10.150 -4.764 1.00 68.25 104 ARG A N 1
ATOM 808 C CA . ARG A 1 104 ? 20.375 -9.414 -4.051 1.00 68.25 104 ARG A CA 1
ATOM 809 C C . ARG A 1 104 ? 20.786 -10.090 -2.739 1.00 68.25 104 ARG A C 1
ATOM 811 O O . ARG A 1 104 ? 21.950 -10.029 -2.358 1.00 68.25 104 ARG A O 1
ATOM 818 N N . HIS A 1 105 ? 19.840 -10.726 -2.048 1.00 62.09 105 HIS A N 1
ATOM 819 C CA . HIS A 1 105 ? 20.059 -11.325 -0.726 1.00 62.09 105 HIS A CA 1
ATOM 820 C C . HIS A 1 105 ? 20.711 -12.717 -0.767 1.00 62.09 105 HIS A C 1
ATOM 822 O O . HIS A 1 105 ? 21.084 -13.237 0.278 1.00 62.09 105 HIS A O 1
ATOM 828 N N . GLN A 1 106 ? 20.914 -13.303 -1.953 1.00 60.28 106 GLN A N 1
ATOM 829 C CA . GLN A 1 106 ? 21.505 -14.638 -2.119 1.00 60.28 106 GLN A CA 1
ATOM 830 C C . GLN A 1 106 ? 23.048 -14.649 -2.142 1.00 60.28 106 GLN A C 1
ATOM 832 O O . GLN A 1 106 ? 23.647 -15.577 -2.671 1.00 60.28 106 GLN A O 1
ATOM 837 N N . GLY A 1 107 ? 23.702 -1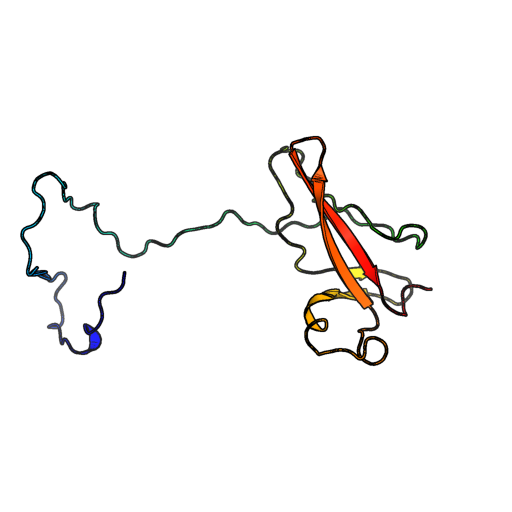3.638 -1.558 1.00 53.34 107 GLY A N 1
ATOM 838 C CA . GLY A 1 107 ? 25.114 -13.717 -1.167 1.00 53.34 107 GLY A CA 1
ATOM 839 C C . GLY A 1 107 ? 26.108 -14.001 -2.300 1.00 53.34 107 GLY A C 1
ATOM 840 O O . GLY A 1 107 ? 26.637 -15.097 -2.419 1.00 53.34 107 GLY A O 1
ATOM 841 N N . GLY A 1 108 ? 26.453 -12.974 -3.079 1.00 54.59 108 GLY A N 1
ATOM 842 C CA . GLY A 1 108 ? 27.836 -12.833 -3.550 1.00 54.59 108 GLY A CA 1
ATOM 843 C C . GLY A 1 108 ? 28.373 -13.842 -4.575 1.00 54.59 108 GLY A C 1
ATOM 844 O O . GLY A 1 108 ? 29.493 -14.297 -4.412 1.00 54.59 108 GLY A O 1
ATOM 845 N N . MET A 1 109 ? 27.666 -14.114 -5.679 1.00 50.25 109 MET A N 1
ATOM 846 C CA . MET A 1 109 ? 28.282 -14.556 -6.953 1.00 50.25 109 MET A CA 1
ATOM 847 C C . MET A 1 109 ? 27.502 -13.970 -8.147 1.00 50.25 109 MET A C 1
ATOM 849 O O . MET A 1 109 ? 26.767 -14.652 -8.859 1.00 50.25 109 MET A O 1
ATOM 853 N N . MET A 1 110 ? 27.642 -12.656 -8.343 1.00 58.06 110 MET A N 1
ATOM 854 C CA . MET A 1 110 ? 26.741 -11.780 -9.115 1.00 58.06 110 MET A CA 1
ATOM 855 C C . MET A 1 110 ? 26.644 -11.990 -10.639 1.00 58.06 110 MET A C 1
ATOM 857 O O . MET A 1 110 ? 25.873 -11.284 -11.278 1.00 58.06 110 MET A O 1
ATOM 861 N N . ARG A 1 111 ? 27.384 -12.921 -11.254 1.00 57.25 111 ARG A N 1
ATOM 862 C CA . ARG A 1 111 ? 27.329 -13.112 -12.722 1.00 57.25 111 ARG A CA 1
ATOM 863 C C . ARG A 1 111 ? 26.606 -14.370 -13.192 1.00 57.25 111 ARG A C 1
ATOM 865 O O . ARG A 1 111 ? 26.138 -14.377 -14.319 1.00 57.25 111 ARG A O 1
ATOM 872 N N . ARG A 1 112 ? 26.511 -15.425 -12.373 1.00 59.03 112 ARG A N 1
ATOM 873 C CA . ARG A 1 112 ? 25.980 -16.727 -12.833 1.00 59.03 112 ARG A CA 1
ATOM 874 C C . ARG A 1 112 ? 24.488 -16.941 -12.557 1.00 59.03 112 ARG A C 1
ATOM 876 O O . ARG A 1 112 ? 23.882 -17.759 -13.229 1.00 59.03 112 ARG A O 1
ATOM 883 N N . HIS A 1 113 ? 23.910 -16.200 -11.610 1.00 64.00 113 HIS A N 1
ATOM 884 C CA . HIS A 1 113 ? 22.505 -16.351 -11.194 1.00 64.00 113 HIS A CA 1
ATOM 885 C C . HIS A 1 113 ? 21.655 -15.095 -11.422 1.00 64.00 113 HIS A C 1
ATOM 887 O O . HIS A 1 113 ? 20.487 -15.069 -11.043 1.00 64.00 113 HIS A O 1
ATOM 893 N N . ALA A 1 114 ? 22.231 -14.036 -12.000 1.00 67.94 114 ALA A N 1
ATOM 894 C CA . ALA A 1 114 ? 21.446 -12.868 -12.368 1.00 67.94 114 ALA A CA 1
ATOM 895 C C . ALA A 1 114 ? 20.464 -13.272 -13.483 1.00 67.94 114 ALA A C 1
ATOM 897 O O . ALA A 1 114 ? 20.899 -13.881 -14.464 1.00 67.94 114 ALA A O 1
ATOM 898 N N . PRO A 1 115 ? 19.165 -12.952 -13.357 1.00 77.69 115 PRO A N 1
ATOM 899 C CA . PRO A 1 115 ? 18.217 -13.150 -14.439 1.00 77.69 115 PRO A CA 1
ATOM 900 C C . PRO A 1 115 ? 18.679 -12.433 -15.707 1.00 77.69 115 PRO A C 1
ATOM 902 O O . PRO A 1 115 ? 19.317 -11.381 -15.647 1.00 77.69 115 PRO A O 1
ATOM 905 N N . GLU A 1 116 ? 18.283 -12.970 -16.856 1.00 84.12 116 GLU A N 1
ATOM 906 C CA . GLU A 1 116 ? 18.574 -12.390 -18.169 1.00 84.12 116 GLU A CA 1
ATOM 907 C C . GLU A 1 116 ? 18.071 -10.939 -18.301 1.00 84.12 116 GLU A C 1
ATOM 909 O O . GLU A 1 116 ? 18.665 -10.137 -19.025 1.00 84.12 116 GLU A O 1
ATOM 914 N N . ARG A 1 117 ? 16.996 -10.603 -17.573 1.00 88.38 117 ARG A N 1
ATOM 915 C CA . ARG A 1 117 ? 16.382 -9.274 -17.493 1.00 88.38 117 ARG A CA 1
ATOM 916 C C . ARG A 1 117 ? 15.975 -8.960 -16.058 1.00 88.38 117 ARG A C 1
ATOM 918 O O . ARG A 1 117 ? 15.160 -9.665 -15.457 1.00 88.38 117 ARG A O 1
ATOM 925 N N . TYR A 1 118 ? 16.502 -7.874 -15.516 1.00 90.38 118 TYR A N 1
ATOM 926 C CA . TYR A 1 118 ? 16.131 -7.382 -14.195 1.00 90.38 118 TYR A CA 1
ATOM 927 C C . TYR A 1 118 ? 15.982 -5.866 -14.177 1.00 90.38 118 TYR A C 1
ATOM 929 O O . TYR A 1 118 ? 16.500 -5.168 -15.048 1.00 90.38 118 TYR A O 1
ATOM 937 N N . TYR A 1 119 ? 15.282 -5.357 -13.166 1.00 93.19 119 TYR A N 1
ATOM 938 C CA . TYR A 1 119 ? 15.119 -3.922 -12.973 1.00 93.19 119 TYR A CA 1
ATOM 939 C C . TYR A 1 119 ? 15.384 -3.477 -11.537 1.00 93.19 119 TYR A C 1
ATOM 941 O O . TYR A 1 119 ? 15.244 -4.246 -10.586 1.00 93.19 119 TYR A O 1
ATOM 949 N N . HIS A 1 120 ? 15.751 -2.213 -11.377 1.00 93.56 120 HIS A N 1
ATOM 950 C CA . HIS A 1 120 ? 15.854 -1.532 -10.092 1.00 93.56 120 HIS A CA 1
ATOM 951 C C . HIS A 1 120 ? 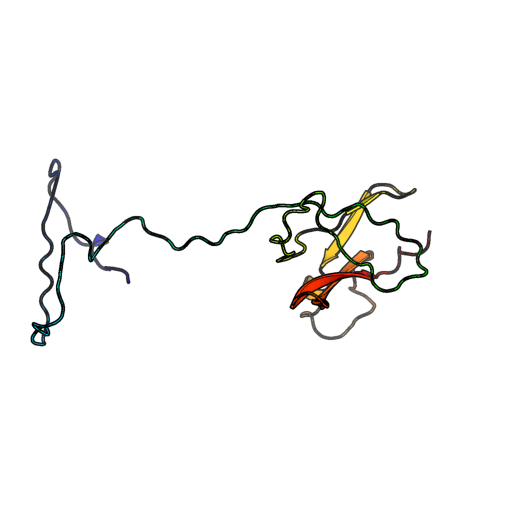15.202 -0.153 -10.198 1.00 93.56 120 HIS A C 1
ATOM 953 O O . HIS A 1 120 ? 15.216 0.457 -11.264 1.00 93.56 120 HIS A O 1
ATOM 959 N N . THR A 1 121 ? 14.665 0.360 -9.094 1.00 95.19 121 THR A N 1
ATOM 960 C CA . THR A 1 121 ? 14.071 1.699 -9.029 1.00 95.19 121 THR A CA 1
ATOM 961 C C . THR A 1 121 ? 14.863 2.607 -8.100 1.00 95.19 121 THR A C 1
ATOM 963 O O . THR A 1 121 ? 15.272 2.191 -7.016 1.00 95.19 121 THR A O 1
ATOM 966 N N . ARG A 1 122 ? 15.086 3.861 -8.491 1.00 93.56 122 ARG A N 1
ATOM 967 C CA . ARG A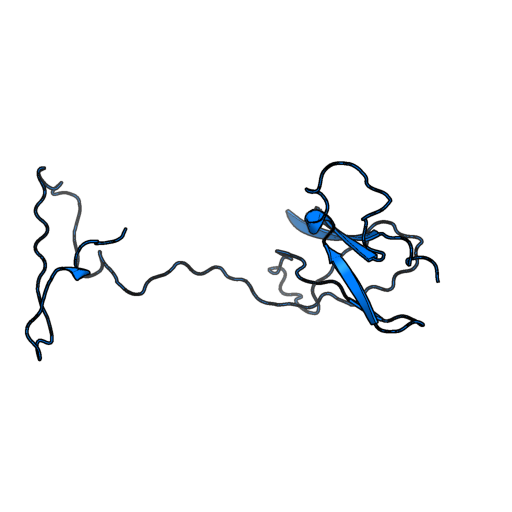 1 122 ? 15.674 4.888 -7.616 1.00 93.56 122 ARG A CA 1
ATOM 968 C C . ARG A 1 122 ? 14.686 6.023 -7.437 1.00 93.56 122 ARG A C 1
ATOM 970 O O . ARG A 1 122 ? 14.122 6.502 -8.411 1.00 93.56 122 ARG A O 1
ATOM 977 N N . VAL A 1 123 ? 14.530 6.466 -6.199 1.00 93.00 123 VAL A N 1
ATOM 978 C CA . VAL A 1 123 ? 13.675 7.597 -5.852 1.00 93.00 123 VAL A CA 1
ATOM 979 C C . VAL A 1 123 ? 14.562 8.783 -5.489 1.00 93.00 123 VAL A C 1
ATOM 981 O O . VAL A 1 123 ? 15.496 8.638 -4.696 1.00 93.00 123 VAL A O 1
ATOM 984 N N . LYS A 1 124 ? 14.302 9.942 -6.093 1.00 90.00 124 LYS A N 1
ATOM 985 C CA . LYS A 1 124 ? 14.996 11.208 -5.814 1.00 90.00 124 LYS A CA 1
ATOM 986 C C . LYS A 1 124 ? 13.948 12.282 -5.532 1.00 90.00 124 LYS A C 1
ATOM 988 O O . LYS A 1 124 ? 12.882 12.266 -6.135 1.00 90.00 124 LYS A O 1
ATOM 993 N N . ARG A 1 125 ? 14.236 13.222 -4.629 1.00 86.50 125 ARG A N 1
ATOM 994 C CA . ARG A 1 125 ? 13.374 14.402 -4.462 1.00 86.50 125 ARG A CA 1
ATOM 995 C C . ARG A 1 125 ? 13.486 15.279 -5.707 1.00 86.50 125 ARG A C 1
ATOM 997 O O . ARG A 1 125 ? 14.594 15.652 -6.087 1.00 86.50 125 ARG A O 1
ATOM 1004 N N . GLY A 1 126 ? 12.350 15.571 -6.322 1.00 78.62 126 GLY A N 1
ATOM 1005 C CA . GLY A 1 126 ? 12.214 16.499 -7.433 1.00 78.62 126 GLY A CA 1
ATOM 1006 C C . GLY A 1 126 ? 12.166 17.953 -6.961 1.00 78.62 126 GLY A C 1
ATOM 1007 O O . GLY A 1 126 ? 12.089 18.255 -5.768 1.00 78.62 126 GLY A O 1
ATOM 1008 N N . VAL A 1 127 ? 12.191 18.875 -7.923 1.00 76.62 127 VAL A N 1
ATOM 1009 C CA . VAL A 1 127 ? 12.234 20.330 -7.674 1.00 76.62 127 VAL A CA 1
ATOM 1010 C C . VAL A 1 127 ? 10.957 20.891 -7.042 1.00 76.62 127 VAL A C 1
ATOM 1012 O O . VAL A 1 127 ? 10.992 21.953 -6.431 1.00 76.62 127 VAL A O 1
ATOM 1015 N N . THR A 1 128 ? 9.837 20.177 -7.158 1.00 77.44 128 THR A N 1
ATOM 1016 C CA . THR A 1 128 ? 8.535 20.550 -6.582 1.00 77.44 128 THR A CA 1
ATOM 1017 C C . THR A 1 128 ? 8.338 20.028 -5.155 1.00 77.44 128 THR A C 1
ATOM 1019 O O . THR A 1 128 ? 7.298 20.277 -4.555 1.00 77.44 128 THR A O 1
ATOM 1022 N N . GLY A 1 129 ? 9.307 19.282 -4.609 1.00 79.44 129 GLY A N 1
ATOM 1023 C CA . GLY A 1 129 ? 9.179 18.563 -3.338 1.00 79.44 129 GLY A CA 1
ATOM 1024 C C . GLY A 1 129 ? 8.586 17.155 -3.469 1.00 79.44 129 GLY A C 1
ATOM 1025 O O . GLY A 1 129 ? 8.764 16.355 -2.552 1.00 79.44 129 GLY A O 1
ATOM 1026 N N . MET A 1 130 ? 7.968 16.833 -4.613 1.00 82.44 130 MET A N 1
ATOM 1027 C CA . MET A 1 130 ? 7.501 15.481 -4.941 1.00 82.44 130 MET A CA 1
ATOM 1028 C C . MET A 1 130 ? 8.661 14.553 -5.310 1.00 82.44 130 MET A C 1
ATOM 1030 O O . MET A 1 130 ? 9.753 15.007 -5.657 1.00 82.44 130 MET A O 1
ATOM 1034 N N . HIS A 1 131 ? 8.434 13.245 -5.268 1.00 88.75 131 HIS A N 1
ATOM 1035 C CA . HIS A 1 131 ? 9.443 12.247 -5.619 1.00 88.75 131 HIS A CA 1
ATOM 1036 C C . HIS A 1 131 ? 9.448 11.901 -7.118 1.00 88.75 131 HIS A C 1
ATOM 1038 O O . HIS A 1 131 ? 8.437 11.483 -7.677 1.00 88.75 131 HIS A O 1
ATOM 1044 N N . ASP A 1 132 ? 10.618 11.983 -7.755 1.00 91.88 132 ASP A N 1
ATOM 1045 C CA . ASP A 1 132 ? 10.864 11.409 -9.079 1.00 91.88 132 ASP A CA 1
ATOM 1046 C C . ASP A 1 132 ? 11.333 9.955 -8.936 1.00 91.88 132 ASP A C 1
ATOM 1048 O O . ASP A 1 132 ? 12.282 9.656 -8.199 1.00 91.88 132 ASP A O 1
ATOM 1052 N N . THR A 1 133 ? 10.699 9.050 -9.686 1.00 94.19 133 THR A N 1
ATOM 1053 C CA . THR A 1 133 ? 11.055 7.626 -9.715 1.00 94.19 133 THR A CA 1
ATOM 1054 C C . THR A 1 133 ? 11.729 7.268 -11.031 1.00 94.19 133 THR A C 1
ATOM 1056 O O . THR A 1 133 ? 11.172 7.460 -12.106 1.00 94.19 133 THR A O 1
ATOM 1059 N N . TRP A 1 134 ? 12.926 6.701 -10.938 1.00 94.81 134 TRP A N 1
ATOM 1060 C CA . TRP A 1 134 ? 13.758 6.300 -12.066 1.00 94.81 134 TRP A CA 1
ATOM 1061 C C . TRP A 1 134 ? 13.823 4.781 -12.165 1.00 94.81 134 TRP A C 1
ATOM 1063 O O . TRP A 1 134 ? 14.101 4.109 -11.170 1.00 94.81 134 TRP A O 1
ATOM 1073 N N . LEU A 1 135 ? 13.605 4.250 -13.362 1.00 95.44 135 LEU A N 1
ATOM 1074 C CA . LEU A 1 135 ? 13.730 2.845 -13.718 1.00 95.44 135 LEU A CA 1
ATOM 1075 C C . LEU A 1 135 ? 15.114 2.565 -14.307 1.00 95.44 135 LEU A C 1
ATOM 1077 O O . LEU A 1 135 ? 15.571 3.252 -15.213 1.00 95.44 135 LEU A O 1
ATOM 1081 N N . ILE A 1 136 ? 15.764 1.516 -13.820 1.00 93.94 136 ILE A N 1
ATOM 1082 C CA . ILE A 1 136 ? 17.050 1.029 -14.319 1.00 93.94 136 ILE A CA 1
ATOM 1083 C C . ILE A 1 136 ? 16.836 -0.394 -14.793 1.00 93.94 136 ILE A C 1
ATOM 1085 O O . ILE A 1 136 ? 16.343 -1.225 -14.030 1.00 93.94 136 ILE A O 1
ATOM 1089 N N . LEU A 1 137 ? 17.228 -0.674 -16.029 1.00 91.88 137 LEU A N 1
ATOM 1090 C CA . LEU A 1 137 ? 17.132 -1.993 -16.639 1.00 91.88 137 LEU A CA 1
ATOM 1091 C C . LEU A 1 137 ? 18.530 -2.599 -16.765 1.00 91.88 137 LEU A C 1
ATOM 1093 O O . LEU A 1 137 ? 19.487 -1.907 -17.107 1.00 91.88 137 LEU A O 1
ATOM 1097 N N . GLY A 1 138 ? 18.656 -3.892 -16.490 1.00 86.25 138 GLY A N 1
ATOM 1098 C CA . GLY A 1 138 ? 19.916 -4.614 -16.610 1.00 86.25 138 GLY A CA 1
ATOM 1099 C C . GLY A 1 138 ? 19.717 -6.074 -16.995 1.00 86.25 138 GLY A C 1
ATOM 1100 O O . GLY A 1 138 ? 18.595 -6.583 -17.022 1.00 86.25 138 GLY A O 1
ATOM 1101 N N . GLY A 1 139 ? 20.830 -6.738 -17.300 1.00 80.88 139 GLY A N 1
ATOM 1102 C CA . GLY A 1 139 ? 20.862 -8.115 -17.787 1.00 80.88 139 GLY A CA 1
ATOM 1103 C C . GLY A 1 139 ? 21.469 -8.228 -19.186 1.00 80.88 139 GLY A C 1
ATOM 1104 O O . GLY A 1 139 ? 21.783 -7.229 -19.833 1.00 80.88 139 GLY A O 1
ATOM 1105 N N . THR A 1 140 ? 21.696 -9.459 -19.635 1.00 70.12 140 THR A N 1
ATOM 1106 C CA . THR A 1 140 ? 22.458 -9.766 -20.857 1.00 70.12 140 THR A CA 1
ATOM 1107 C C . THR A 1 140 ? 21.644 -9.646 -22.147 1.00 70.12 140 THR A C 1
ATOM 1109 O O . THR A 1 140 ? 22.238 -9.596 -23.217 1.00 70.12 140 THR A O 1
ATOM 1112 N N . ALA A 1 141 ? 20.312 -9.543 -22.069 1.00 61.38 141 ALA A N 1
ATOM 1113 C CA . ALA A 1 141 ? 19.422 -9.446 -23.237 1.00 61.38 141 ALA A CA 1
ATOM 1114 C C . ALA A 1 141 ? 18.989 -8.016 -23.605 1.00 61.38 141 ALA A C 1
ATOM 1116 O O . ALA A 1 141 ? 17.960 -7.829 -24.254 1.00 61.38 141 ALA A O 1
ATOM 1117 N N . MET A 1 142 ? 19.744 -7.006 -23.165 1.00 55.69 142 MET A N 1
ATOM 1118 C CA . MET A 1 142 ? 19.517 -5.594 -23.513 1.00 55.69 142 MET A CA 1
ATOM 1119 C C . MET A 1 142 ? 20.141 -5.199 -24.868 1.00 55.69 142 MET A C 1
ATOM 1121 O O . MET A 1 142 ? 19.967 -4.065 -25.300 1.00 55.69 142 MET A O 1
ATOM 1125 N N . GLY A 1 143 ? 20.873 -6.106 -25.528 1.00 52.19 143 GLY A N 1
ATOM 1126 C CA . GLY A 1 143 ? 21.431 -5.905 -26.867 1.00 52.19 143 GLY A CA 1
ATOM 1127 C C . GLY A 1 143 ? 20.685 -6.738 -27.905 1.00 52.19 143 GLY A C 1
ATOM 1128 O O . GLY A 1 143 ? 20.900 -7.947 -27.983 1.00 52.19 143 GLY A O 1
ATOM 1129 N N . GLY A 1 144 ? 19.818 -6.096 -28.687 1.00 39.91 144 GLY A N 1
ATOM 1130 C CA . GLY A 1 144 ? 19.117 -6.686 -29.827 1.00 39.91 144 GLY A CA 1
ATOM 1131 C C . GLY A 1 144 ? 18.512 -5.620 -30.721 1.00 39.91 144 GLY A C 1
ATOM 1132 O O . GLY A 1 144 ? 17.933 -4.666 -30.160 1.00 39.91 144 GLY A O 1
#

Mean predicted aligned error: 9.32 Å